Protein AF-A0A966L5D8-F1 (afdb_monomer_lite)

InterPro domains:
  IPR025587 Domain of unknown function DUF4351 [PF14261] (1-48)

pLDDT: mean 89.61, std 3.43, range [72.12, 93.69]

Structure (mmCIF, N/CA/C/O backbone):
data_AF-A0A966L5D8-F1
#
_entry.id   AF-A0A966L5D8-F1
#
loop_
_atom_site.group_PDB
_atom_site.id
_atom_site.type_symbol
_atom_site.label_atom_id
_atom_site.label_alt_id
_atom_site.label_comp_id
_atom_site.label_asym_id
_atom_site.label_entity_id
_atom_site.label_seq_id
_atom_site.pdbx_PDB_ins_code
_atom_site.Cartn_x
_atom_site.Cartn_y
_atom_site.Cartn_z
_atom_site.occupancy
_atom_site.B_iso_or_equiv
_atom_site.auth_seq_id
_atom_site.auth_comp_id
_atom_site.auth_asym_id
_atom_site.auth_atom_id
_atom_site.pdbx_PDB_model_num
ATOM 1 N N . VAL A 1 1 ? 1.043 -6.129 5.928 1.00 81.06 1 VAL A N 1
ATOM 2 C CA . VAL A 1 1 ? 1.105 -5.679 4.514 1.00 81.06 1 VAL A CA 1
ATOM 3 C C . VAL A 1 1 ? 2.520 -5.471 3.966 1.00 81.06 1 VAL A C 1
ATOM 5 O O . VAL A 1 1 ? 2.807 -6.026 2.916 1.00 81.06 1 VAL A O 1
ATOM 8 N N . LEU A 1 2 ? 3.448 -4.800 4.666 1.00 86.25 2 LEU A N 1
ATOM 9 C CA . LEU A 1 2 ? 4.816 -4.534 4.164 1.00 86.25 2 LEU A CA 1
ATOM 10 C C . LEU A 1 2 ? 5.577 -5.769 3.656 1.00 86.25 2 LEU A C 1
ATOM 12 O O . LEU A 1 2 ? 6.146 -5.753 2.571 1.00 86.25 2 LEU A O 1
ATOM 16 N N . ARG A 1 3 ? 5.526 -6.885 4.394 1.00 87.44 3 ARG A N 1
ATOM 17 C CA . ARG A 1 3 ? 6.165 -8.138 3.958 1.00 87.44 3 ARG A CA 1
ATOM 18 C C . ARG A 1 3 ? 5.570 -8.696 2.657 1.00 87.44 3 ARG A C 1
ATOM 20 O O . ARG A 1 3 ? 6.280 -9.356 1.910 1.00 87.44 3 ARG A O 1
ATOM 27 N N . LEU A 1 4 ? 4.279 -8.468 2.400 1.00 87.19 4 LEU A N 1
ATOM 28 C CA . LEU A 1 4 ? 3.609 -8.901 1.167 1.00 87.19 4 LEU A CA 1
ATOM 29 C C . LEU A 1 4 ? 4.008 -8.006 -0.004 1.00 87.19 4 LEU A C 1
ATOM 31 O O . LEU A 1 4 ? 4.316 -8.513 -1.077 1.00 87.19 4 LEU A O 1
ATOM 35 N N . LEU A 1 5 ? 4.081 -6.698 0.236 1.00 87.88 5 LEU A N 1
ATOM 36 C CA . LEU A 1 5 ? 4.548 -5.730 -0.748 1.00 87.88 5 LEU A CA 1
ATOM 37 C C . LEU A 1 5 ? 5.986 -6.023 -1.181 1.00 87.88 5 LEU A C 1
ATOM 39 O O . LEU A 1 5 ? 6.237 -6.139 -2.376 1.00 87.88 5 LEU A O 1
ATOM 43 N N . ASN A 1 6 ? 6.884 -6.285 -0.223 1.00 89.25 6 ASN A N 1
ATOM 44 C CA . ASN A 1 6 ? 8.270 -6.641 -0.530 1.00 89.25 6 ASN A CA 1
ATOM 45 C C . ASN A 1 6 ? 8.406 -7.967 -1.296 1.00 89.25 6 ASN A C 1
ATOM 47 O O . ASN A 1 6 ? 9.344 -8.155 -2.062 1.00 89.25 6 ASN A O 1
ATOM 51 N N . ARG A 1 7 ? 7.468 -8.906 -1.114 1.00 88.69 7 ARG A N 1
ATOM 5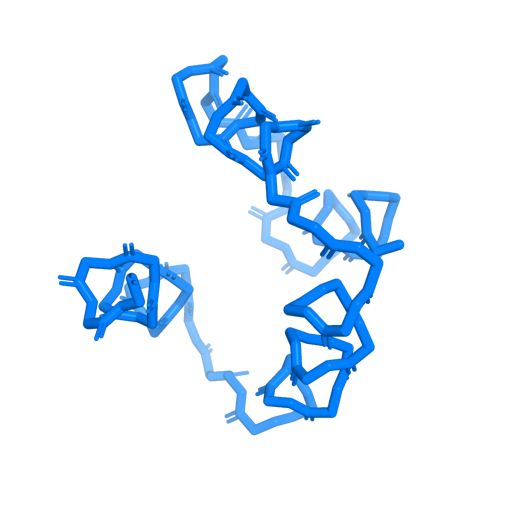2 C CA . ARG A 1 7 ? 7.441 -10.161 -1.884 1.00 88.69 7 ARG A CA 1
ATOM 53 C C . ARG A 1 7 ? 6.889 -9.980 -3.295 1.00 88.69 7 ARG A C 1
ATOM 55 O O . ARG A 1 7 ? 7.316 -10.701 -4.188 1.00 88.69 7 ARG A O 1
ATOM 62 N N . ARG A 1 8 ? 5.925 -9.074 -3.485 1.00 87.56 8 ARG A N 1
ATOM 63 C CA . ARG A 1 8 ? 5.257 -8.861 -4.778 1.00 87.56 8 ARG A CA 1
ATOM 64 C C . ARG A 1 8 ? 6.034 -7.918 -5.690 1.00 87.56 8 ARG A C 1
ATOM 66 O O . ARG A 1 8 ? 6.127 -8.182 -6.881 1.00 87.56 8 ARG A O 1
ATOM 73 N N . PHE A 1 9 ? 6.570 -6.838 -5.132 1.00 88.19 9 PHE A N 1
ATOM 74 C CA . PHE A 1 9 ? 7.236 -5.771 -5.882 1.00 88.19 9 PHE A CA 1
ATOM 75 C C . PHE A 1 9 ? 8.755 -5.741 -5.678 1.00 88.19 9 PHE A C 1
ATOM 77 O O . PHE A 1 9 ? 9.434 -4.955 -6.327 1.00 88.19 9 PHE A O 1
ATOM 84 N N . GLY A 1 10 ? 9.298 -6.606 -4.817 1.00 87.44 10 GLY A N 1
ATOM 85 C CA . GLY A 1 10 ? 10.704 -6.550 -4.427 1.00 87.44 10 GLY A CA 1
ATOM 86 C C . GLY A 1 10 ? 10.957 -5.480 -3.368 1.00 87.44 10 GLY A C 1
ATOM 87 O O . GLY A 1 10 ? 10.033 -5.007 -2.712 1.00 87.44 10 GLY A O 1
ATOM 88 N N . GLU A 1 11 ? 12.222 -5.122 -3.168 1.00 88.25 11 GLU A N 1
ATOM 89 C CA . GLU A 1 11 ? 12.607 -4.156 -2.141 1.00 88.25 11 GLU A CA 1
ATOM 90 C C . GLU A 1 11 ? 12.000 -2.776 -2.439 1.00 88.25 11 GLU A C 1
ATOM 92 O O . GLU A 1 11 ? 12.368 -2.107 -3.407 1.00 88.25 11 GLU A O 1
ATOM 97 N N . LEU A 1 12 ? 11.019 -2.368 -1.627 1.00 87.62 12 LEU A N 1
ATOM 98 C CA . LEU A 1 12 ? 10.385 -1.069 -1.789 1.00 87.62 12 LEU A CA 1
ATOM 99 C C .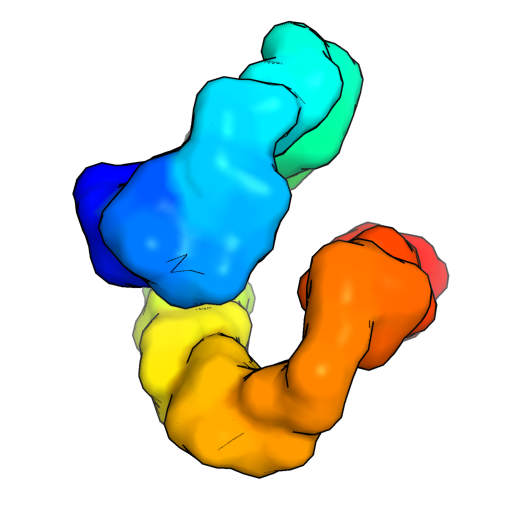 LEU A 1 12 ? 11.316 0.057 -1.328 1.00 87.62 12 LEU A C 1
ATOM 101 O O . LEU A 1 12 ? 12.003 -0.084 -0.314 1.00 87.62 12 LEU A O 1
ATOM 105 N N . PRO A 1 13 ? 11.277 1.221 -1.999 1.00 88.75 13 PRO A N 1
ATOM 106 C CA . PRO A 1 13 ? 12.017 2.387 -1.552 1.00 88.75 13 PRO A CA 1
ATOM 107 C C . PRO A 1 13 ? 11.677 2.780 -0.101 1.00 88.75 13 PRO A C 1
ATOM 109 O O . PRO A 1 13 ? 10.517 2.649 0.317 1.00 88.75 13 PRO A O 1
ATOM 112 N N . PRO A 1 14 ? 12.638 3.348 0.655 1.00 88.25 14 PRO A N 1
ATOM 113 C CA . PRO A 1 14 ? 12.426 3.736 2.050 1.00 88.25 14 PRO A CA 1
ATOM 114 C C . PRO A 1 14 ? 11.228 4.675 2.222 1.00 88.25 14 PRO A C 1
ATOM 116 O O . PRO A 1 14 ? 10.376 4.428 3.068 1.00 88.25 14 PRO A O 1
ATOM 119 N N . HIS A 1 15 ? 11.094 5.668 1.335 1.00 88.94 15 HIS A N 1
ATOM 120 C CA . HIS A 1 15 ? 10.010 6.652 1.382 1.00 88.94 15 HIS A CA 1
ATOM 121 C C . HIS A 1 15 ? 8.612 6.018 1.270 1.00 88.94 15 HIS A C 1
ATOM 123 O O . HIS A 1 15 ? 7.687 6.459 1.941 1.00 88.94 15 HIS A O 1
ATOM 129 N N . ILE A 1 16 ? 8.452 4.954 0.472 1.00 89.31 16 ILE A N 1
ATOM 130 C CA . ILE A 1 16 ? 7.180 4.221 0.353 1.00 89.31 16 ILE A CA 1
ATOM 131 C C . ILE A 1 16 ? 6.884 3.470 1.649 1.00 89.31 16 ILE A C 1
ATOM 133 O O . ILE A 1 16 ? 5.767 3.497 2.163 1.00 89.31 16 ILE A O 1
ATOM 137 N N . THR A 1 17 ? 7.906 2.816 2.194 1.00 89.88 17 THR A N 1
ATOM 138 C CA . THR A 1 17 ? 7.808 2.038 3.431 1.00 89.88 17 THR A CA 1
ATOM 139 C C . THR A 1 17 ? 7.436 2.934 4.614 1.00 89.88 17 THR A C 1
ATOM 141 O O . THR A 1 17 ? 6.562 2.572 5.400 1.00 89.88 17 THR A O 1
ATOM 144 N N . GLU A 1 18 ? 8.038 4.121 4.710 1.00 91.62 18 GLU A N 1
ATOM 145 C CA . GLU A 1 18 ? 7.715 5.132 5.721 1.00 91.62 18 GLU A CA 1
ATOM 146 C C . GLU A 1 18 ? 6.282 5.654 5.591 1.00 91.62 18 GLU A C 1
ATOM 148 O O . GLU A 1 18 ? 5.596 5.791 6.605 1.00 91.62 18 GLU A O 1
ATOM 153 N N . THR A 1 19 ? 5.801 5.911 4.370 1.00 91.00 19 THR A N 1
ATOM 154 C CA . THR A 1 19 ? 4.404 6.316 4.148 1.00 91.00 19 THR A CA 1
ATOM 155 C C . THR A 1 19 ? 3.448 5.231 4.626 1.00 91.00 19 THR A C 1
ATOM 157 O O . THR A 1 19 ? 2.528 5.520 5.384 1.00 91.00 19 THR A O 1
ATOM 160 N N . ILE A 1 20 ? 3.708 3.969 4.273 1.00 90.31 20 ILE A N 1
ATOM 161 C CA . ILE A 1 20 ? 2.869 2.840 4.692 1.00 90.31 20 ILE A CA 1
ATOM 162 C C . ILE A 1 20 ? 2.878 2.676 6.217 1.00 90.31 20 ILE A C 1
ATOM 164 O O . ILE A 1 20 ? 1.840 2.383 6.798 1.00 90.31 20 ILE A O 1
ATOM 168 N N . GLN A 1 21 ? 4.012 2.891 6.889 1.00 90.00 21 GLN A N 1
ATOM 169 C CA . GLN A 1 21 ? 4.079 2.821 8.357 1.00 90.00 21 GLN A CA 1
ATOM 170 C C . GLN A 1 21 ? 3.296 3.934 9.064 1.00 90.00 21 GLN A C 1
ATOM 172 O O . GLN A 1 21 ? 2.914 3.757 10.219 1.00 90.00 21 GLN A O 1
ATOM 177 N N . LYS A 1 22 ? 3.056 5.064 8.391 1.00 91.62 22 LYS A N 1
ATOM 178 C CA . LYS A 1 22 ? 2.262 6.183 8.920 1.00 91.62 22 LYS A CA 1
ATOM 179 C C . LYS A 1 22 ? 0.758 6.017 8.684 1.00 91.62 22 LYS A C 1
ATOM 181 O O . LYS A 1 22 ? -0.018 6.787 9.245 1.00 91.62 22 LYS A O 1
ATOM 186 N N . LEU A 1 23 ? 0.341 5.039 7.876 1.00 90.94 23 LEU A N 1
ATOM 187 C CA . LEU A 1 23 ? -1.072 4.762 7.634 1.00 90.94 23 LEU A CA 1
ATOM 188 C C . LEU A 1 23 ? -1.757 4.240 8.900 1.00 90.94 23 LEU A C 1
ATOM 190 O O . LEU A 1 23 ? -1.200 3.445 9.658 1.00 90.94 23 LEU A O 1
ATOM 194 N N . SER A 1 24 ? -3.003 4.665 9.104 1.00 93.12 24 SER A N 1
ATOM 195 C CA . SER A 1 24 ? -3.870 4.112 10.143 1.00 93.12 24 SER A CA 1
ATOM 196 C C . SER A 1 24 ? -4.198 2.643 9.867 1.00 93.12 24 SER A C 1
ATOM 198 O O . SER A 1 24 ? -4.122 2.185 8.728 1.00 93.12 24 SER A O 1
ATOM 200 N N . VAL A 1 25 ? -4.610 1.909 10.905 1.00 90.94 25 VAL A N 1
ATOM 201 C CA . VAL A 1 25 ? -4.958 0.481 10.795 1.00 90.94 25 VAL A CA 1
ATOM 202 C C . VAL A 1 25 ? -6.011 0.235 9.711 1.00 90.94 25 VAL A C 1
ATOM 204 O O . VAL A 1 25 ? -5.792 -0.622 8.866 1.00 90.94 25 VAL A O 1
ATOM 207 N N . GLU A 1 26 ? -7.063 1.055 9.651 1.00 92.88 26 GLU A N 1
ATOM 208 C CA . GLU A 1 26 ? -8.107 0.972 8.617 1.00 92.88 26 GLU A CA 1
ATOM 209 C C . GLU A 1 26 ? -7.524 1.058 7.194 1.00 92.88 26 GLU A C 1
ATOM 211 O O . GLU A 1 26 ? -7.785 0.209 6.349 1.00 92.88 26 GLU A O 1
ATOM 216 N N . LYS A 1 27 ? -6.627 2.020 6.944 1.00 91.81 27 LYS A N 1
ATOM 217 C CA . LYS A 1 27 ? -5.942 2.161 5.650 1.00 91.81 27 LYS A CA 1
ATOM 218 C C . LYS A 1 27 ? -4.993 1.001 5.353 1.00 91.81 27 LYS A C 1
ATOM 220 O O . LYS A 1 27 ? -4.777 0.680 4.190 1.00 91.81 27 LYS A O 1
ATOM 225 N N . LEU A 1 28 ? -4.410 0.369 6.370 1.00 92.06 28 LEU A N 1
ATOM 226 C CA . LEU A 1 28 ? -3.580 -0.823 6.183 1.00 92.06 28 LEU A CA 1
ATOM 227 C C . LEU A 1 28 ? -4.414 -2.053 5.810 1.00 92.06 28 LEU A C 1
ATOM 229 O O . LEU A 1 28 ? -3.920 -2.896 5.059 1.00 92.06 28 LEU A O 1
ATOM 233 N N . GLU A 1 29 ? -5.636 -2.167 6.326 1.00 92.75 29 GLU A N 1
ATOM 234 C CA . GLU A 1 29 ? -6.586 -3.212 5.931 1.00 92.75 29 GLU A CA 1
ATOM 235 C C . GLU A 1 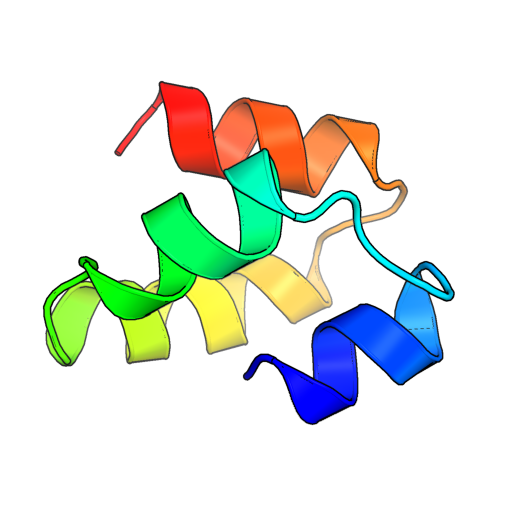29 ? -7.041 -3.004 4.482 1.00 92.75 29 GLU A C 1
ATOM 237 O O . GLU A 1 29 ? -6.906 -3.920 3.670 1.00 92.75 29 GLU A O 1
ATOM 242 N N . ASP A 1 30 ? -7.421 -1.773 4.134 1.00 93.06 30 ASP A N 1
ATOM 243 C CA . ASP A 1 30 ? -7.823 -1.360 2.782 1.00 93.06 30 ASP A CA 1
ATOM 244 C C . ASP A 1 30 ? -6.689 -1.567 1.754 1.00 93.06 30 ASP A C 1
ATOM 246 O O . ASP A 1 30 ? -6.878 -2.159 0.691 1.00 93.06 30 ASP A O 1
ATOM 250 N N . LEU A 1 31 ? -5.449 -1.216 2.124 1.00 92.81 31 LEU A N 1
ATOM 251 C CA . LEU A 1 31 ? -4.249 -1.522 1.337 1.00 92.81 31 LEU A CA 1
ATOM 252 C C . LEU A 1 31 ? -4.069 -3.028 1.128 1.00 92.81 31 LEU A C 1
ATOM 254 O O . LEU A 1 31 ? -3.553 -3.447 0.096 1.00 92.81 31 LEU A O 1
ATOM 258 N N . GLY A 1 32 ? -4.425 -3.850 2.114 1.00 90.56 32 GLY A N 1
ATOM 259 C CA . GLY A 1 32 ? -4.340 -5.304 2.013 1.00 90.56 32 GLY A CA 1
ATOM 260 C C . GLY A 1 32 ? -5.295 -5.879 0.968 1.00 90.56 32 GLY A C 1
ATOM 261 O O . GLY A 1 32 ? -4.902 -6.789 0.236 1.00 90.56 32 GLY A O 1
ATOM 262 N N . GLU A 1 33 ? -6.503 -5.328 0.879 1.00 91.81 33 GLU A N 1
ATOM 263 C CA . GLU A 1 33 ? -7.511 -5.696 -0.116 1.00 91.81 33 GLU A CA 1
ATOM 264 C C . GLU A 1 33 ? -7.125 -5.180 -1.507 1.00 91.81 33 GLU A C 1
ATOM 266 O O . GLU A 1 33 ? -6.951 -5.981 -2.428 1.00 91.81 33 GLU A O 1
ATOM 271 N N . ALA A 1 34 ? -6.833 -3.880 -1.631 1.00 92.00 34 ALA A N 1
ATOM 272 C CA . ALA A 1 34 ? -6.398 -3.257 -2.883 1.00 92.00 34 ALA A CA 1
ATOM 273 C C . ALA A 1 34 ? -5.104 -3.879 -3.434 1.00 92.00 34 ALA A C 1
ATOM 275 O O . ALA A 1 34 ? -4.906 -3.963 -4.650 1.00 92.00 34 ALA A O 1
ATOM 276 N N . LEU A 1 35 ? -4.229 -4.382 -2.551 1.00 90.69 35 LEU A N 1
ATOM 277 C CA . LEU A 1 35 ? -3.027 -5.099 -2.958 1.00 90.69 35 LEU A CA 1
ATOM 278 C C . LEU A 1 35 ? -3.366 -6.267 -3.879 1.00 90.69 35 LEU A C 1
ATOM 280 O O . LEU A 1 35 ? -2.589 -6.517 -4.796 1.00 90.69 35 LEU A O 1
ATOM 284 N N . LEU A 1 36 ? -4.477 -6.982 -3.682 1.00 90.25 36 LEU A N 1
ATOM 285 C CA . LEU A 1 36 ? -4.867 -8.110 -4.536 1.00 90.25 36 LEU A CA 1
ATOM 286 C C . LEU A 1 36 ? -5.021 -7.680 -6.005 1.00 90.25 36 LEU A C 1
ATOM 288 O O . LEU A 1 36 ? -4.519 -8.384 -6.893 1.00 90.25 36 LEU A O 1
ATOM 292 N N . ASP A 1 37 ? -5.570 -6.489 -6.241 1.00 91.19 37 ASP A N 1
ATOM 293 C CA . ASP A 1 37 ? -5.816 -5.919 -7.568 1.00 91.19 37 ASP A CA 1
ATOM 294 C C . ASP A 1 37 ? -4.580 -5.311 -8.240 1.00 91.19 37 ASP A C 1
ATOM 296 O O . ASP A 1 37 ? -4.510 -5.281 -9.473 1.00 91.19 37 ASP A O 1
ATOM 300 N N . PHE A 1 38 ? -3.566 -4.894 -7.472 1.00 92.25 38 PHE A N 1
ATOM 301 C CA . PHE A 1 38 ? -2.370 -4.252 -8.029 1.00 92.25 38 PHE A CA 1
ATOM 302 C C . PHE A 1 38 ? -1.655 -5.136 -9.061 1.00 92.25 38 PHE A C 1
ATOM 304 O O . PHE A 1 38 ? -1.253 -6.273 -8.786 1.00 92.25 38 PHE A O 1
ATOM 311 N N . LYS A 1 39 ? -1.428 -4.609 -10.263 1.00 89.75 39 LYS A N 1
ATOM 312 C CA . LYS A 1 39 ? -0.667 -5.290 -11.324 1.00 89.75 39 LYS A CA 1
ATOM 313 C C . LYS A 1 39 ? 0.803 -4.888 -11.308 1.00 89.75 39 LYS A C 1
ATOM 315 O O . LYS A 1 39 ? 1.647 -5.634 -11.797 1.00 89.75 39 LYS A O 1
ATOM 320 N N . SER A 1 40 ? 1.112 -3.736 -10.724 1.00 89.94 40 SER A N 1
ATOM 321 C CA . SER A 1 40 ? 2.423 -3.106 -10.769 1.00 89.94 40 SER A CA 1
ATOM 322 C C . SER A 1 40 ? 2.701 -2.269 -9.519 1.00 89.94 40 SER A C 1
ATOM 324 O O . SER A 1 40 ? 1.797 -1.900 -8.771 1.00 89.94 40 SER A O 1
ATOM 326 N N . GLN A 1 41 ? 3.971 -1.920 -9.311 1.00 87.56 41 GLN A N 1
ATOM 327 C CA . GLN A 1 41 ? 4.363 -0.978 -8.261 1.00 87.56 41 GLN A CA 1
ATOM 328 C C . GLN A 1 41 ? 3.759 0.421 -8.487 1.00 87.56 41 GLN A C 1
ATOM 330 O O . GLN A 1 41 ? 3.546 1.156 -7.527 1.00 87.56 41 GLN A O 1
ATOM 335 N N . ALA A 1 42 ? 3.444 0.786 -9.735 1.00 90.69 42 ALA A N 1
ATOM 336 C CA . ALA A 1 42 ? 2.772 2.045 -10.040 1.00 90.69 42 ALA A CA 1
ATOM 337 C C . ALA A 1 42 ? 1.364 2.107 -9.427 1.00 90.69 42 ALA A C 1
ATOM 339 O O . ALA A 1 42 ? 0.976 3.164 -8.941 1.00 90.69 42 ALA A O 1
ATOM 340 N N . ASP A 1 43 ? 0.643 0.981 -9.363 1.00 92.50 43 ASP A N 1
ATOM 341 C CA . ASP A 1 43 ? -0.680 0.908 -8.726 1.00 92.50 43 ASP A CA 1
ATOM 342 C C . ASP A 1 43 ? -0.588 1.187 -7.220 1.00 92.50 43 ASP A C 1
ATOM 344 O O . ASP A 1 43 ? -1.379 1.959 -6.684 1.00 92.50 43 ASP A O 1
ATOM 348 N N . LEU A 1 44 ? 0.440 0.642 -6.557 1.00 91.19 44 LEU A N 1
ATOM 349 C CA . LEU A 1 44 ? 0.735 0.928 -5.150 1.00 91.19 44 LEU A CA 1
ATOM 350 C C . LEU A 1 44 ? 1.017 2.418 -4.926 1.00 91.19 44 LEU A C 1
ATOM 352 O O . LEU A 1 44 ? 0.481 3.011 -3.994 1.00 91.19 44 LEU A O 1
ATOM 356 N N . ILE A 1 45 ? 1.858 3.024 -5.768 1.00 90.25 45 ILE A N 1
ATOM 357 C CA . ILE A 1 45 ? 2.189 4.451 -5.660 1.00 90.25 45 ILE A CA 1
ATOM 358 C C . ILE A 1 45 ? 0.935 5.302 -5.891 1.00 90.25 45 ILE A C 1
ATOM 360 O O . ILE A 1 45 ? 0.684 6.240 -5.140 1.00 90.25 45 ILE A O 1
ATOM 364 N N . ASN A 1 46 ? 0.115 4.952 -6.883 1.00 92.62 46 ASN A N 1
ATOM 365 C CA . ASN A 1 46 ? -1.139 5.649 -7.145 1.00 92.62 46 ASN A CA 1
ATOM 366 C C . ASN A 1 46 ? -2.128 5.528 -5.988 1.00 92.62 46 ASN A C 1
ATOM 368 O O . ASN A 1 46 ? -2.801 6.508 -5.679 1.00 92.62 46 ASN A O 1
ATOM 372 N N . TRP A 1 47 ? -2.228 4.359 -5.359 1.00 93.69 47 TRP A N 1
ATOM 373 C CA . TRP A 1 47 ? -3.090 4.157 -4.197 1.00 93.69 47 TRP A CA 1
ATOM 374 C C . TRP A 1 47 ? -2.615 4.998 -3.004 1.00 93.69 47 TRP A C 1
ATOM 376 O O . TRP A 1 47 ? -3.420 5.677 -2.371 1.00 93.69 47 TRP A O 1
AT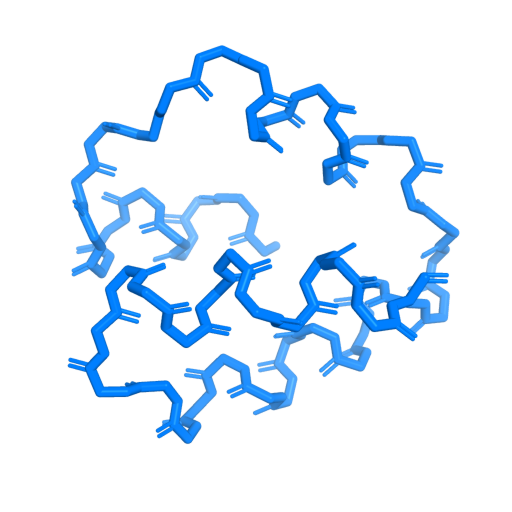OM 386 N N . LEU A 1 48 ? -1.300 5.031 -2.755 1.00 90.94 48 LEU A N 1
ATOM 387 C CA . LEU A 1 48 ? -0.697 5.840 -1.689 1.00 90.94 48 LEU A CA 1
ATOM 388 C C . LEU A 1 48 ? -0.838 7.349 -1.919 1.00 90.94 48 LEU A C 1
ATOM 390 O O . LEU A 1 48 ? -0.863 8.092 -0.950 1.00 90.94 48 LEU A O 1
ATOM 394 N N . ASN A 1 49 ? -0.920 7.802 -3.173 1.00 88.69 49 ASN A N 1
ATOM 395 C CA . ASN A 1 49 ? -1.147 9.212 -3.508 1.00 88.69 49 ASN A CA 1
ATOM 396 C C . ASN A 1 49 ? -2.628 9.625 -3.434 1.00 88.69 49 ASN A C 1
ATOM 398 O O . ASN A 1 49 ? -2.925 10.817 -3.391 1.00 88.69 49 ASN A O 1
ATOM 402 N N . GLN A 1 50 ? -3.554 8.663 -3.492 1.00 84.50 50 GLN A N 1
ATOM 403 C CA . GLN A 1 50 ? -5.002 8.895 -3.409 1.00 84.50 50 GLN A CA 1
ATOM 404 C C . GLN A 1 50 ? -5.543 8.821 -1.974 1.00 84.50 50 GLN A C 1
ATOM 406 O O . GLN A 1 50 ? -6.678 9.230 -1.733 1.00 84.50 50 GLN A O 1
ATOM 411 N N . THR A 1 51 ? -4.756 8.272 -1.049 1.00 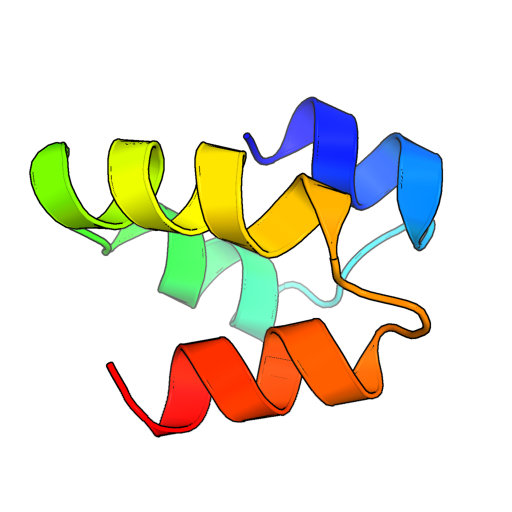72.12 51 THR A N 1
ATOM 412 C CA . THR A 1 51 ? -5.080 8.115 0.374 1.00 72.12 51 THR A CA 1
ATOM 413 C C . THR A 1 51 ? -4.417 9.198 1.206 1.00 72.12 51 THR A C 1
ATOM 415 O O . THR A 1 51 ? -5.086 9.650 2.161 1.00 72.12 51 THR A O 1
#

Sequence (51 aa):
VLRLLNRRFGELPPHITETIQKLSVEKLEDLGEALLDFKSQADLINWLNQT

Organism: NCBI:txid2685956

Secondary structure (DSSP, 8-state):
-HHHHHHHHSS--HHHHHHHHHS-HHHHHHHHHHHHH--SHHHHHHHHHH-

Radius of gyration: 9.74 Å; chains: 1; bounding box: 21×19×22 Å

Foldseek 3Di:
DVVVCCVPANDDDPVLVVLLVPDDPVVVVVCVVVVVVDPYVVSSVVSSVVD

=== Feature glossary ===
The record interleaves many kinds of information about one protein. Here is each kind framed as the question it answers.

Q: What known structures does this most resemble?
A: Structural nearest neighbors (via Foldseek easy-search vs the PDB). Reported per hit: target PDB id, E-value, and alignment TM-score. A TM-score above ~0.5 is the conventional threshold for 'same fold'.

Q: Where is each backbone atom in 3D?
A: The mmCIF table is the protein's shape written out atom by atom. For each backbone N, Cα, C, and carbonyl O, it records an (x, y, z) coordinate triple in Å plus the residue type, chain letter, and residue number.

Q: What are the backbone torsion angles?
A: The φ/ψ torsion pair specifies the backbone conformation at each residue. φ rotates about the N–Cα bond, ψ about the Cα–C bond. Steric clashes forbid most of the (φ, ψ) plane — the allowed regions (α-helix basin, β-sheet basin, left-handed helix) are the Ramachandran-allowed regions.

Q: Which residues are buried vs exposed?
A: Solvent-accessible surface area (SASA) is the area in Å² traced out by the centre of a 1.4 Å probe sphere (a water molecule) rolled over the protein's van der Waals surface (Shrake–Rupley / Lee–Richards construction). Buried residues have near-zero SASA; fully exposed residues can exceed 200 Å². The total SASA scales roughly with the number of surface residues.

Q: How confident is the AlphaFold model at each residue?
A: pLDDT is the predicted lDDT-Cα score: AlphaFold's confidence that the local environment of each residue (all inter-atomic distances within 15 Å) is correctly placed. It is a per-residue number between 0 and 100, with higher meaning more reliable.

Q: What does the local fold look like, residue by residue?
A: 3Di is Foldseek's structural alphabet. Each residue is assigned one of twenty discrete states based on how its Cα sits relative to its spatial (not sequential) neighbors. Aligning 3Di strings finds structural homologs roughly as well as full 3D superposition, but orders of magnitude faster.

Q: How big and how compact is the whole molecule?
A: Radius of gyration (Rg) is the root-mean-square distance of Cα atoms from their centroid — a single number for overall size and compactness. A globular domain of N residues has Rg ≈ 2.2·N^0.38 Å; an extended or disordered chain has a much larger Rg. The Cα contact count is the number of residue pairs whose Cα atoms are within 8 Å and are more than four positions apart in sequence — a standard proxy for tertiary packing density. The bounding box is the smallest axis-aligned box enclosing all Cα atoms.

Q: Which residues are in helices, strands, or loops?
A: DSSP 8-state secondary structure assigns each residue one of H (α-helix), G (3₁₀-helix), I (π-helix), E (extended β-strand), B (isolated β-bridge), T (hydrogen-bonded turn), S (bend), or '-' (coil). The assignment is computed from backbone hydrogen-bond geometry via the Kabsch–Sander algorithm.

Q: How mobile is each atom in the crystal?
A: Crystallographic B-factors measure how much each atom's electron density is smeared out, in Å². They rise in mobile loops and surface residues and fall in the buried interior. In AlphaFold models this column is repurposed to hold pLDDT instead.

Q: What if only a Cα trace is available?
A: P-SEA three-state annotation labels each residue as helix, strand, or coil based purely on the geometry o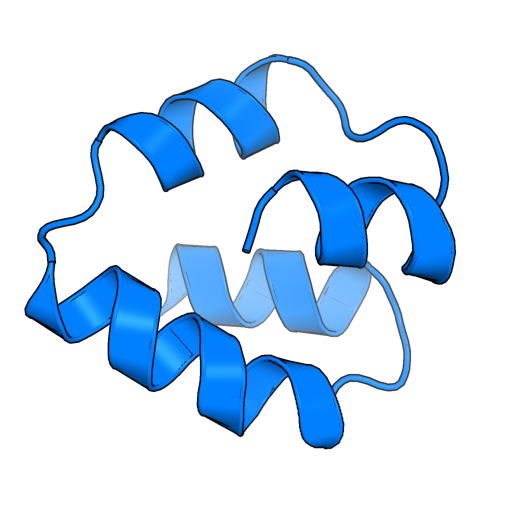f the Cα trace. It serves as a fallback when the full backbone (and thus DSSP) is unavailable.

Q: What family and function is it annotated with?
A: Database cross-references. InterPro integrates a dozen domain/family signature databases into unified entries with residue-range hits. GO terms attach function/process/location labels with evidence codes. CATH codes position the fold in a four-level structural taxonomy. Organism is the NCBI-taxonomy species name.

Q: Are the domains correctly placed relative to each other?
A: Predicted Aligned Error (PAE) is an AlphaFold confidence matrix: entry (i, j) is the expected error in the position of residue j, in ångströms, when the prediction is superimposed on the true structure at residue i. Low PAE within a block of residues means that block is internally rigid and well-predicted; high PAE between two blocks means their relative placement is uncertain even if each block individually is confident.

Q: What do the diagnostic plots show?
A: Three diagnostic plots accompany the record. The Cα contact map visualizes the tertiary structure as a 2D adjacency matrix (8 Å cutoff, sequence-local contacts suppressed). The Ramachandran plot shows the distribution of backbone (φ, ψ) torsions, with points in the α and β basins reflecting secondary structure content. The PAE plot shows AlphaFold's inter-residue confidence as a color matrix.

Q: What is the amino-acid chain?
A: Primary structure: the covalent order of the twenty standard amino acids along the backbone. Two proteins with the same sequence will (almost always) fold to the same structure; two with 30% identity often share a fold but not the details.

Q: What do the rendered images show?
A: The six renders are orthographic views along the three Cartesian axes in both directions. Representation (cartoon, sticks, or surface) and color scheme (sequence-rainbow or by-chain) vary across proteins so the training set covers all the common visualization conventions.